Protein AF-A0A5B0H9D8-F1 (afdb_monomer)

Secondary structure (DSSP, 8-state):
------------PPPPPPPP---------------PPP-SSB-TTS-B--SHHHIIIIIHHHHHHHHIIIII-PPPPPPSEEEEEEEE-SSEEEEEEEEESSSEEEEEEEEE--SSSS---------SS----SSTT---SSS-HHHHHHHHHHT--

Solvent-accessible surface area (backbone atoms only — not comparable to full-atom values): 10577 Å² total; per-residue (Å²): 134,85,86,83,83,91,84,86,89,83,80,94,74,78,81,80,82,81,80,80,78,84,76,74,82,77,81,77,79,74,77,72,77,80,76,71,77,72,87,60,50,50,40,99,83,72,44,74,48,89,47,71,64,52,34,65,71,47,41,48,54,56,49,52,50,52,39,25,76,73,72,76,43,78,78,77,77,80,64,77,42,76,50,78,50,75,46,80,55,91,45,29,28,45,30,44,37,36,41,33,54,103,53,77,52,72,51,78,45,78,45,74,43,66,98,68,95,60,95,70,92,80,88,86,79,88,74,90,76,74,62,65,56,86,50,61,81,40,47,36,97,88,49,49,46,47,62,52,42,51,55,64,62,64,69,76,120

Structure (mmCIF, N/CA/C/O backbone):
data_AF-A0A5B0H9D8-F1
#
_entry.id   AF-A0A5B0H9D8-F1
#
loop_
_atom_site.group_PDB
_atom_site.id
_atom_site.type_symbol
_atom_site.label_atom_id
_atom_site.label_alt_id
_atom_site.label_comp_id
_atom_site.label_asym_id
_atom_site.label_entity_id
_atom_site.label_seq_id
_atom_site.pdbx_PDB_ins_code
_atom_site.Cartn_x
_atom_site.Cartn_y
_atom_site.Cartn_z
_atom_site.occupancy
_atom_site.B_iso_or_equiv
_atom_site.auth_seq_id
_atom_site.auth_comp_id
_atom_site.auth_asym_id
_atom_site.auth_atom_id
_atom_site.pdbx_PDB_model_num
ATOM 1 N N . MET A 1 1 ? 51.856 -43.687 79.431 1.00 40.62 1 MET A N 1
ATOM 2 C CA . MET A 1 1 ? 50.993 -42.639 78.845 1.00 40.62 1 MET A CA 1
ATOM 3 C C . MET A 1 1 ? 49.554 -43.127 78.944 1.00 40.62 1 MET A C 1
ATOM 5 O O . MET A 1 1 ? 49.321 -44.313 78.780 1.00 40.62 1 MET A O 1
ATOM 9 N N . THR A 1 2 ? 48.669 -42.249 79.392 1.00 38.81 2 THR A N 1
ATOM 10 C CA . THR A 1 2 ? 47.407 -42.477 80.117 1.00 38.81 2 THR A CA 1
ATOM 11 C C . THR A 1 2 ? 46.345 -43.305 79.356 1.00 38.81 2 THR A C 1
ATOM 13 O O . THR A 1 2 ? 46.098 -43.011 78.196 1.00 38.81 2 THR A O 1
ATOM 16 N N . SER A 1 3 ? 45.773 -44.315 80.046 1.00 36.66 3 SER A N 1
ATOM 17 C CA . SER A 1 3 ? 44.409 -44.932 80.047 1.00 36.66 3 SER A CA 1
ATOM 18 C C . SER A 1 3 ? 43.335 -44.570 78.981 1.00 36.66 3 SER A C 1
ATOM 20 O O . SER A 1 3 ? 43.383 -43.467 78.452 1.00 36.66 3 SER A O 1
ATOM 22 N N . PRO A 1 4 ? 42.181 -45.291 78.881 1.00 46.06 4 PRO A N 1
ATOM 23 C CA . PRO A 1 4 ? 41.872 -46.732 79.055 1.00 46.06 4 PRO A CA 1
ATOM 24 C C . PRO A 1 4 ? 40.762 -47.292 78.087 1.00 46.06 4 PRO A C 1
ATOM 26 O O . PRO A 1 4 ? 40.216 -46.573 77.260 1.00 46.06 4 PRO A O 1
ATOM 29 N N . GLN A 1 5 ? 40.373 -48.563 78.330 1.00 36.06 5 GLN A N 1
ATOM 30 C CA . GLN A 1 5 ? 38.997 -49.146 78.320 1.00 36.06 5 GLN A CA 1
ATOM 31 C C . GLN A 1 5 ? 38.365 -49.630 76.985 1.00 36.06 5 GLN A C 1
ATOM 33 O O . GLN A 1 5 ? 38.088 -48.834 76.100 1.00 36.06 5 GLN A O 1
ATOM 38 N N . GLN A 1 6 ? 38.234 -50.953 76.727 1.00 34.00 6 GLN A N 1
ATOM 39 C CA . GLN A 1 6 ? 37.121 -51.883 77.109 1.00 34.00 6 GLN A CA 1
ATOM 40 C C . GLN A 1 6 ? 35.741 -51.362 76.646 1.00 34.00 6 GLN A C 1
ATOM 42 O O . GLN A 1 6 ? 35.405 -50.239 76.979 1.00 34.00 6 GLN A O 1
ATOM 47 N N . GLN A 1 7 ? 34.825 -52.063 75.966 1.00 39.16 7 GLN A N 1
ATOM 48 C CA . GLN A 1 7 ? 34.562 -53.462 75.568 1.00 39.16 7 GLN A CA 1
ATOM 49 C C . GLN A 1 7 ? 33.335 -53.403 74.578 1.00 39.16 7 GLN A C 1
ATOM 51 O O . GLN A 1 7 ? 33.006 -52.296 74.153 1.00 39.16 7 GLN A O 1
ATOM 56 N N . PRO A 1 8 ? 32.657 -54.486 74.123 1.00 47.78 8 PRO A N 1
ATOM 57 C CA . PRO A 1 8 ? 32.176 -54.594 72.741 1.00 47.78 8 PRO A CA 1
ATOM 58 C C . PRO A 1 8 ? 30.636 -54.651 72.568 1.00 47.78 8 PRO A C 1
ATOM 60 O O . PRO A 1 8 ? 29.880 -54.698 73.529 1.00 47.78 8 PRO A O 1
ATOM 63 N N . ALA A 1 9 ? 30.236 -54.781 71.293 1.00 32.78 9 ALA A N 1
ATOM 64 C CA . ALA A 1 9 ? 28.985 -55.348 70.763 1.00 32.78 9 ALA A CA 1
ATOM 65 C C . ALA A 1 9 ? 27.680 -54.529 70.883 1.00 32.78 9 ALA A C 1
ATOM 67 O O . ALA A 1 9 ? 27.165 -54.300 71.967 1.00 32.78 9 ALA A O 1
ATOM 68 N N . ALA A 1 10 ? 27.061 -54.220 69.733 1.00 30.91 10 ALA A N 1
ATOM 69 C CA . ALA A 1 10 ? 25.833 -54.884 69.260 1.00 30.91 10 ALA A CA 1
ATOM 70 C C . ALA A 1 10 ? 25.041 -54.039 68.235 1.00 30.91 10 ALA A C 1
ATOM 72 O O . ALA A 1 10 ? 24.889 -52.832 68.373 1.00 30.91 10 ALA A O 1
ATOM 73 N N . ALA A 1 11 ? 24.462 -54.762 67.271 1.00 33.47 11 ALA A N 1
ATOM 74 C CA . ALA A 1 11 ? 23.244 -54.469 66.509 1.00 33.47 11 ALA A CA 1
ATOM 75 C C . ALA A 1 11 ? 23.234 -53.305 65.491 1.00 33.47 11 ALA A C 1
ATOM 77 O O . ALA A 1 11 ? 22.936 -52.153 65.792 1.00 33.47 11 ALA A O 1
ATOM 78 N N . LEU A 1 12 ? 23.388 -53.688 64.217 1.00 33.94 12 LEU A N 1
ATOM 79 C CA . LEU A 1 12 ? 22.891 -52.963 63.043 1.00 33.94 12 LEU A CA 1
ATOM 80 C C . LEU A 1 12 ? 21.358 -52.826 63.118 1.00 33.94 12 LEU A C 1
ATOM 82 O O . LEU A 1 12 ? 20.608 -53.706 62.695 1.00 33.94 12 LEU A O 1
ATOM 86 N N . GLY A 1 13 ? 20.901 -51.712 63.688 1.00 31.09 13 GLY A N 1
ATOM 87 C CA . GLY A 1 13 ? 19.518 -51.249 63.636 1.00 31.09 13 GLY A CA 1
ATOM 88 C C . GLY A 1 13 ? 19.191 -50.652 62.266 1.00 31.09 13 GLY A C 1
ATOM 89 O O . GLY A 1 13 ? 19.920 -49.819 61.737 1.00 31.09 13 GLY A O 1
ATOM 90 N N . ARG A 1 14 ? 18.089 -51.128 61.690 1.00 33.47 14 ARG A N 1
ATOM 91 C CA . ARG A 1 14 ? 17.555 -50.811 60.361 1.00 33.47 14 ARG A CA 1
ATOM 92 C C . ARG A 1 14 ? 17.339 -49.310 60.125 1.00 33.47 14 ARG A C 1
ATOM 94 O O . ARG A 1 14 ? 16.901 -48.584 61.012 1.00 33.47 14 ARG A O 1
ATOM 101 N N . SER A 1 15 ? 17.580 -48.893 58.882 1.00 38.56 15 SER A N 1
ATOM 102 C CA . SER A 1 15 ? 17.308 -47.558 58.344 1.00 38.56 15 SER A CA 1
ATOM 103 C C . SER A 1 15 ? 15.856 -47.096 58.575 1.00 38.56 15 SER A C 1
ATOM 105 O O . SER A 1 15 ? 14.935 -47.909 58.463 1.00 38.56 15 SER A O 1
ATOM 107 N N . PRO A 1 16 ? 15.623 -45.797 58.839 1.00 39.94 16 PRO A N 1
ATOM 108 C CA . PRO A 1 16 ? 14.279 -45.241 58.967 1.00 39.94 16 PRO A CA 1
ATOM 109 C C . PRO A 1 16 ? 13.558 -45.183 57.604 1.00 39.94 16 PRO A C 1
ATOM 111 O O . PRO A 1 16 ? 14.197 -44.899 56.587 1.00 39.94 16 PRO A O 1
ATOM 114 N N . PRO A 1 17 ? 12.232 -45.417 57.551 1.00 38.53 17 PRO A N 1
ATOM 115 C CA . PRO A 1 17 ? 11.472 -45.325 56.312 1.00 38.53 17 PRO A CA 1
ATOM 116 C C . PRO A 1 17 ? 11.374 -43.876 55.820 1.00 38.53 17 PRO A C 1
ATOM 118 O O . PRO A 1 17 ? 11.144 -42.934 56.580 1.00 38.53 17 PRO A O 1
ATOM 121 N N . HIS A 1 18 ? 11.548 -43.723 54.509 1.00 35.00 18 HIS A N 1
ATOM 122 C CA . HIS A 1 18 ? 11.484 -42.467 53.775 1.00 35.00 18 HIS A CA 1
ATOM 123 C C . HIS A 1 18 ? 10.188 -41.689 54.051 1.00 35.00 18 HIS A C 1
ATOM 125 O O . HIS A 1 18 ? 9.082 -42.175 53.823 1.00 35.00 18 HIS A O 1
ATOM 131 N N . ARG A 1 19 ? 10.344 -40.431 54.476 1.00 34.00 19 ARG A N 1
ATOM 132 C CA . ARG A 1 19 ? 9.278 -39.427 54.533 1.00 34.00 19 ARG A CA 1
ATOM 133 C C . ARG A 1 19 ? 8.692 -39.236 53.130 1.00 34.00 19 ARG A C 1
ATOM 135 O O . ARG A 1 19 ? 9.398 -38.801 52.219 1.00 34.00 19 ARG A O 1
ATOM 142 N N . ALA A 1 20 ? 7.410 -39.555 52.968 1.00 34.44 20 ALA A N 1
ATOM 143 C CA . ALA A 1 20 ? 6.654 -39.291 51.751 1.00 34.44 20 ALA A CA 1
ATOM 144 C C . ALA A 1 20 ? 6.722 -37.792 51.410 1.00 34.44 20 ALA A C 1
ATOM 146 O O . ALA A 1 20 ? 6.418 -36.935 52.243 1.00 34.44 20 ALA A O 1
ATOM 147 N N . LYS A 1 21 ? 7.162 -37.471 50.189 1.00 35.97 21 LYS A N 1
ATOM 148 C CA . LYS A 1 21 ? 7.109 -36.113 49.646 1.00 35.97 21 LYS A CA 1
ATOM 149 C C . LYS A 1 21 ? 5.650 -35.802 49.323 1.00 35.97 21 LYS A C 1
ATOM 151 O O . LYS A 1 21 ? 5.078 -36.418 48.432 1.00 35.97 21 LYS A O 1
ATOM 156 N N . THR A 1 22 ? 5.058 -34.858 50.043 1.00 34.44 22 THR A N 1
ATOM 157 C CA . THR A 1 22 ? 3.746 -34.299 49.719 1.00 34.44 22 THR A CA 1
ATOM 158 C C . THR A 1 22 ? 3.854 -33.565 48.382 1.00 34.44 22 THR A C 1
ATOM 160 O O . THR A 1 22 ? 4.426 -32.480 48.304 1.00 34.44 22 THR A O 1
ATOM 163 N N . THR A 1 23 ? 3.367 -34.182 47.307 1.00 37.25 23 THR A N 1
ATOM 164 C CA . THR A 1 23 ? 3.222 -33.535 46.002 1.00 37.25 23 THR A CA 1
ATOM 165 C C . THR A 1 23 ? 2.069 -32.543 46.090 1.00 37.25 23 THR A C 1
ATOM 167 O O . THR A 1 23 ? 0.907 -32.936 46.163 1.00 37.25 23 THR A O 1
ATOM 170 N N . THR A 1 24 ? 2.385 -31.251 46.098 1.00 41.25 24 THR A N 1
ATOM 171 C CA . THR A 1 24 ? 1.403 -30.179 45.916 1.00 41.25 24 THR A CA 1
ATOM 172 C C . THR A 1 24 ? 0.666 -30.407 44.590 1.00 41.25 24 THR A C 1
ATOM 174 O O . THR A 1 24 ? 1.336 -30.643 43.577 1.00 41.25 24 THR A O 1
ATOM 177 N N . PRO A 1 25 ? -0.678 -30.358 44.540 1.00 36.44 25 PRO A N 1
ATOM 178 C CA . PRO A 1 25 ? -1.391 -30.489 43.279 1.00 36.44 25 PRO A CA 1
ATOM 179 C C . PRO A 1 25 ? -0.975 -29.353 42.342 1.00 36.44 25 PRO A C 1
ATOM 181 O O . PRO A 1 25 ? -1.074 -28.171 42.669 1.00 36.44 25 PRO A O 1
ATOM 184 N N . ARG A 1 26 ? -0.469 -29.735 41.168 1.00 36.59 26 ARG A N 1
ATOM 185 C CA . ARG A 1 26 ? -0.172 -28.832 40.060 1.00 36.59 26 ARG A CA 1
ATOM 186 C C . ARG A 1 26 ? -1.490 -28.197 39.627 1.00 36.59 26 ARG A C 1
ATOM 188 O O . ARG A 1 26 ? -2.376 -28.904 39.156 1.00 36.59 26 ARG A O 1
ATOM 195 N N . THR A 1 27 ? -1.617 -26.882 39.781 1.00 35.28 27 THR A N 1
ATOM 196 C CA . THR A 1 27 ? -2.725 -26.114 39.208 1.00 35.28 27 THR A CA 1
ATOM 197 C C . THR A 1 27 ? -2.710 -26.314 37.697 1.00 35.28 27 THR A C 1
ATOM 199 O O . THR A 1 27 ? -1.874 -25.756 36.985 1.00 35.28 27 THR A O 1
ATOM 202 N N . THR A 1 28 ? -3.612 -27.154 37.199 1.00 35.78 28 THR A N 1
ATOM 203 C CA . THR A 1 28 ? -3.886 -27.266 35.770 1.00 35.78 28 THR A CA 1
ATOM 204 C C . THR A 1 28 ? -4.593 -25.984 35.356 1.00 35.78 28 THR A C 1
ATOM 206 O O . THR A 1 28 ? -5.784 -25.813 35.610 1.00 35.78 28 THR A O 1
ATOM 209 N N . ILE A 1 29 ? -3.855 -25.065 34.732 1.00 42.41 29 ILE A N 1
ATOM 210 C CA . ILE A 1 29 ? -4.455 -23.954 33.995 1.00 42.41 29 ILE A CA 1
ATOM 211 C C . ILE A 1 29 ? -5.207 -24.586 32.824 1.00 42.41 29 ILE A C 1
ATOM 213 O O . ILE A 1 29 ? -4.610 -25.011 31.834 1.00 42.41 29 ILE A O 1
ATOM 217 N N . SER A 1 30 ? -6.522 -24.706 32.967 1.00 42.00 30 SER A N 1
ATOM 218 C CA . SER A 1 30 ? -7.383 -25.099 31.862 1.00 42.00 30 SER A CA 1
ATOM 219 C C . SER A 1 30 ? -7.382 -23.954 30.857 1.00 42.00 30 SER A C 1
ATOM 221 O O . SER A 1 30 ? -7.853 -22.860 31.156 1.00 42.00 30 SER A O 1
ATOM 223 N N . ARG A 1 31 ? -6.831 -24.192 29.662 1.00 40.75 31 ARG A N 1
ATOM 224 C CA . ARG A 1 31 ? -7.092 -23.342 28.498 1.00 40.75 31 ARG A CA 1
ATOM 225 C C . ARG A 1 31 ? -8.591 -23.410 28.239 1.00 40.75 31 ARG A C 1
ATOM 227 O O . ARG A 1 31 ? -9.072 -24.418 27.726 1.00 40.75 31 ARG A O 1
ATOM 234 N N . THR A 1 32 ? -9.323 -22.357 28.587 1.00 45.88 32 THR A N 1
ATOM 235 C CA . THR A 1 32 ? -10.666 -22.138 28.054 1.00 45.88 32 THR A CA 1
ATOM 236 C C . THR A 1 32 ? -10.551 -22.241 26.538 1.00 45.88 32 THR A C 1
ATOM 238 O O . THR A 1 32 ? -9.681 -21.605 25.936 1.00 45.88 32 THR A O 1
ATOM 241 N N . ALA A 1 33 ? -11.353 -23.113 25.926 1.00 49.78 33 ALA A N 1
ATOM 242 C CA . ALA A 1 33 ? -11.389 -23.247 24.480 1.00 49.78 33 ALA A CA 1
ATOM 243 C C . ALA A 1 33 ? -11.578 -21.851 23.879 1.00 49.78 33 ALA A C 1
ATOM 245 O O . ALA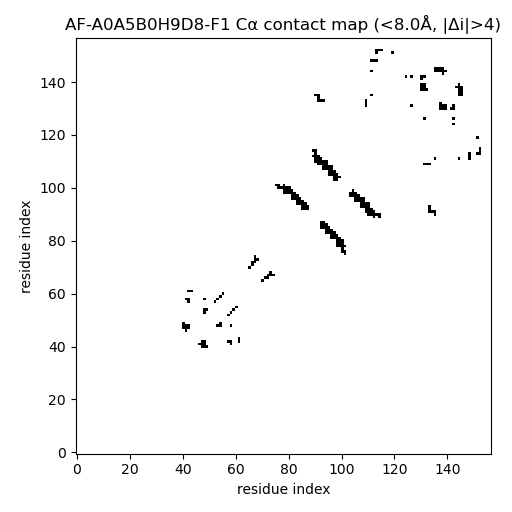 A 1 33 ? -12.518 -21.143 24.237 1.00 49.78 33 ALA A O 1
ATOM 246 N N . THR A 1 34 ? -10.658 -21.432 23.012 1.00 47.50 34 THR A N 1
ATOM 247 C CA . THR A 1 34 ? -10.785 -20.167 22.296 1.00 47.50 34 THR A CA 1
ATOM 248 C C . THR A 1 34 ? -12.051 -20.265 21.454 1.00 47.50 34 THR A C 1
ATOM 250 O O . THR A 1 34 ? -12.069 -20.959 20.436 1.00 47.50 34 THR A O 1
ATOM 253 N N . HIS A 1 35 ? -13.136 -19.631 21.902 1.00 59.72 35 HIS A N 1
ATOM 254 C CA . HIS A 1 35 ? -14.334 -19.486 21.094 1.00 59.72 35 HIS A CA 1
ATOM 255 C C . HIS A 1 35 ? -13.946 -18.588 19.927 1.00 59.72 35 HIS A C 1
ATOM 257 O O . HIS A 1 35 ? -13.830 -17.374 20.076 1.00 59.72 35 HIS A O 1
ATOM 263 N N . LYS A 1 36 ? -13.652 -19.194 18.774 1.00 52.00 36 LYS A N 1
ATOM 264 C CA . LYS A 1 36 ? -13.430 -18.428 17.555 1.00 52.00 36 LYS A CA 1
ATOM 265 C C . LYS A 1 36 ? -14.747 -17.696 17.290 1.00 52.00 36 LYS A C 1
ATOM 267 O O . LYS A 1 36 ? -15.752 -18.394 17.110 1.00 52.00 36 LYS A O 1
ATOM 272 N N . PRO A 1 37 ? -14.778 -16.350 17.296 1.00 57.00 37 PRO A N 1
ATOM 273 C CA . PRO A 1 37 ? -15.998 -15.639 16.963 1.00 57.00 37 PRO A CA 1
ATOM 274 C C . PRO A 1 37 ? -16.432 -16.162 15.602 1.00 57.00 37 PRO A C 1
ATOM 276 O O . PRO A 1 37 ? -15.623 -16.261 14.670 1.00 57.00 37 PRO A O 1
ATOM 279 N N . ARG A 1 38 ? -17.680 -16.625 15.512 1.00 56.62 38 ARG A N 1
ATOM 280 C CA . ARG A 1 38 ? -18.183 -17.112 14.237 1.00 56.62 38 ARG A CA 1
ATOM 281 C C . ARG A 1 38 ? -18.113 -15.914 13.292 1.00 56.62 38 ARG A C 1
ATOM 283 O O . ARG A 1 38 ? -18.847 -14.955 13.463 1.00 56.62 38 ARG A O 1
ATOM 290 N N . ASN A 1 39 ? -17.315 -16.010 12.235 1.00 55.16 39 ASN A N 1
ATOM 291 C CA . ASN A 1 39 ? -17.486 -15.187 11.033 1.00 55.16 39 ASN A CA 1
ATOM 292 C C . ASN A 1 39 ? -18.785 -15.550 10.281 1.00 55.16 39 ASN A C 1
ATOM 294 O O . ASN A 1 39 ? -18.944 -15.229 9.108 1.00 55.16 39 ASN A O 1
ATOM 298 N N . ARG A 1 40 ? -19.693 -16.281 10.938 1.00 49.53 40 ARG A N 1
ATOM 299 C CA . ARG A 1 40 ? -21.000 -16.647 10.429 1.00 49.53 40 ARG A CA 1
ATOM 300 C C . ARG A 1 40 ? -21.805 -15.366 10.429 1.00 49.53 40 ARG A C 1
ATOM 302 O O . ARG A 1 40 ? -22.187 -14.952 11.509 1.00 49.53 40 ARG A O 1
ATOM 309 N N . TRP A 1 41 ? -21.955 -14.766 9.250 1.00 54.09 41 TRP A N 1
ATOM 310 C CA . TRP A 1 41 ? -23.147 -14.074 8.749 1.00 54.09 41 TRP A CA 1
ATOM 311 C C . TRP A 1 41 ? -24.125 -13.596 9.822 1.00 54.09 41 TRP A C 1
ATOM 313 O O . TRP A 1 41 ? -25.277 -13.998 9.830 1.00 54.09 41 TRP A O 1
ATOM 323 N N . SER A 1 42 ? -23.673 -12.843 10.809 1.00 55.12 42 SER A N 1
ATOM 324 C CA . SER A 1 42 ? -24.500 -12.419 11.929 1.00 55.12 42 SER A CA 1
ATOM 325 C C . SER A 1 42 ? -24.000 -11.051 12.320 1.00 55.12 42 SER A C 1
ATOM 327 O O . SER A 1 42 ? -22.813 -10.890 12.621 1.00 55.12 42 SER A O 1
ATOM 329 N N . SER A 1 43 ? -24.891 -10.073 12.226 1.00 59.00 43 SER A N 1
ATOM 330 C CA . SER A 1 43 ? -24.652 -8.720 12.710 1.00 59.00 43 SER A CA 1
ATOM 331 C C . SER A 1 43 ? -24.481 -8.722 14.225 1.00 59.00 43 SER A C 1
ATOM 333 O O . SER A 1 43 ? -24.819 -9.689 14.921 1.00 59.00 43 SER A O 1
ATOM 335 N N . THR A 1 44 ? -23.986 -7.613 14.763 1.00 61.09 44 THR A N 1
ATOM 336 C CA . THR A 1 44 ? -23.942 -7.396 16.216 1.00 61.09 44 THR A CA 1
ATOM 337 C C . THR A 1 44 ? -25.359 -7.391 16.825 1.00 61.09 44 THR A C 1
ATOM 339 O O . THR A 1 44 ? -25.519 -7.637 18.017 1.00 61.09 44 THR A O 1
ATOM 342 N N . ALA A 1 45 ? -26.397 -7.226 15.991 1.00 60.03 45 ALA A N 1
ATOM 343 C CA . ALA A 1 45 ? -27.817 -7.341 16.330 1.00 60.03 45 ALA A CA 1
ATOM 344 C C . ALA A 1 45 ? -28.395 -8.776 16.228 1.00 60.03 45 ALA A C 1
ATOM 346 O O . ALA A 1 45 ? -29.609 -8.955 16.301 1.00 60.03 45 ALA A O 1
ATOM 347 N N . ALA A 1 46 ? -27.551 -9.806 16.077 1.00 56.81 46 ALA A N 1
ATOM 348 C CA . ALA A 1 46 ? -27.930 -11.226 16.019 1.00 56.81 46 ALA A CA 1
ATOM 349 C C . ALA A 1 46 ? -28.849 -11.641 14.846 1.00 56.81 46 ALA A C 1
ATOM 351 O O . ALA A 1 46 ? -29.340 -12.772 14.824 1.00 56.81 46 ALA A O 1
ATOM 352 N N . THR A 1 47 ? -29.039 -10.786 13.838 1.00 64.56 47 THR A N 1
ATOM 353 C CA . THR A 1 47 ? -29.694 -11.145 12.572 1.00 64.56 47 THR A CA 1
ATOM 354 C C . THR A 1 47 ? -28.694 -11.716 11.573 1.00 64.56 47 THR A C 1
ATOM 356 O O . THR A 1 47 ? -27.561 -11.238 11.464 1.00 64.56 47 THR A O 1
ATOM 359 N N . GLY A 1 48 ? -29.123 -12.757 10.854 1.00 71.81 48 GLY A N 1
ATOM 360 C CA . GLY A 1 48 ? -28.391 -13.337 9.732 1.00 71.81 48 GLY A CA 1
ATOM 361 C C . GLY A 1 48 ? -28.058 -12.284 8.670 1.00 71.81 48 GLY A C 1
ATOM 362 O O . GLY A 1 48 ? -28.878 -11.409 8.407 1.00 71.81 48 GLY A O 1
ATOM 363 N N . VAL A 1 49 ? -26.863 -12.340 8.083 1.00 82.38 49 VAL A N 1
ATOM 364 C CA . VAL A 1 49 ? -26.505 -11.538 6.902 1.00 82.38 49 VAL A CA 1
ATOM 365 C C . VAL A 1 49 ? -26.609 -12.453 5.693 1.00 82.38 49 VAL A C 1
ATOM 367 O O . VAL A 1 49 ? -25.698 -13.239 5.447 1.00 82.38 49 VAL A O 1
ATOM 370 N N . ASP A 1 50 ? -27.715 -12.363 4.963 1.00 87.75 50 ASP A N 1
ATOM 371 C CA . ASP A 1 50 ? -28.041 -13.339 3.914 1.00 87.75 50 ASP A CA 1
ATOM 372 C C . ASP A 1 50 ? -27.878 -12.779 2.488 1.00 87.75 50 ASP A C 1
ATOM 374 O O . ASP A 1 50 ? -28.026 -13.515 1.511 1.00 87.75 50 ASP A O 1
ATOM 378 N N . ASP A 1 51 ? -27.519 -11.499 2.347 1.00 88.56 51 ASP A N 1
ATOM 379 C CA . ASP A 1 51 ? -27.307 -10.846 1.056 1.00 88.56 51 ASP A CA 1
ATOM 380 C C . ASP A 1 51 ? -26.133 -9.844 1.056 1.00 88.56 51 ASP A C 1
ATOM 382 O O . ASP A 1 51 ? -25.596 -9.442 2.094 1.00 88.56 51 ASP A O 1
ATOM 386 N N . VAL A 1 52 ? -25.712 -9.461 -0.154 1.00 94.00 52 VAL A N 1
ATOM 387 C CA . VAL A 1 52 ? -24.563 -8.569 -0.389 1.00 94.00 52 VAL A CA 1
ATOM 388 C C . VAL A 1 52 ? -24.826 -7.156 0.125 1.00 94.00 52 VAL A C 1
ATOM 390 O O . VAL A 1 52 ? -23.904 -6.509 0.617 1.00 94.00 52 VAL A O 1
ATOM 393 N N . GLN A 1 53 ? -26.061 -6.668 0.033 1.00 93.75 53 GLN A N 1
ATOM 394 C CA . GLN A 1 53 ? -26.398 -5.320 0.470 1.00 93.75 53 GLN A CA 1
ATOM 395 C C . GLN A 1 53 ? -26.325 -5.218 1.998 1.00 93.75 53 GLN A C 1
ATOM 397 O O . GLN A 1 53 ? -25.685 -4.302 2.513 1.00 93.75 53 GLN A O 1
ATOM 402 N N . ALA A 1 54 ? -26.891 -6.189 2.718 1.00 89.94 54 ALA A N 1
ATOM 403 C CA . ALA A 1 54 ? -26.786 -6.306 4.169 1.00 89.94 54 ALA A CA 1
ATOM 404 C C . ALA A 1 54 ? -25.322 -6.450 4.625 1.00 89.94 54 ALA A C 1
ATOM 406 O O . ALA A 1 54 ? -24.911 -5.864 5.630 1.00 89.94 54 ALA A O 1
ATOM 407 N N . TRP A 1 55 ? -24.494 -7.176 3.867 1.00 91.88 55 TRP A N 1
ATOM 408 C CA . TRP A 1 55 ? -23.058 -7.240 4.133 1.00 91.88 55 TRP A CA 1
ATOM 409 C C . TRP A 1 55 ? -22.373 -5.877 3.974 1.00 91.88 55 TRP A C 1
ATOM 411 O O . TRP A 1 55 ? -21.732 -5.411 4.915 1.00 91.88 55 TRP A O 1
ATOM 421 N N . GLU A 1 56 ? -22.504 -5.235 2.811 1.00 95.38 56 GLU A N 1
ATOM 422 C CA . GLU A 1 56 ? -21.791 -3.991 2.487 1.00 95.38 56 GLU A CA 1
ATOM 423 C C . GLU A 1 56 ? -22.244 -2.806 3.345 1.00 95.38 56 GLU A C 1
ATOM 425 O O . GLU A 1 56 ? -21.414 -2.000 3.760 1.00 95.38 56 GLU A O 1
ATOM 430 N N . GLN A 1 57 ? -23.546 -2.696 3.619 1.00 93.81 57 GLN A N 1
ATOM 431 C CA . GLN A 1 57 ? -24.129 -1.519 4.270 1.00 93.81 57 GLN A CA 1
ATOM 432 C C . GLN A 1 57 ? -24.216 -1.639 5.793 1.00 93.81 57 GLN A C 1
ATOM 434 O O . GLN A 1 57 ? -24.235 -0.613 6.465 1.00 93.81 57 GLN A O 1
ATOM 439 N N . GLN A 1 58 ? -24.261 -2.857 6.344 1.00 89.94 58 GLN A N 1
ATOM 440 C CA . GLN A 1 58 ? -24.381 -3.065 7.789 1.00 89.94 58 GLN A CA 1
ATOM 441 C C . GLN A 1 58 ? -23.178 -3.815 8.358 1.00 89.94 58 GLN A C 1
ATOM 443 O O . GLN A 1 58 ? -22.442 -3.278 9.186 1.00 89.94 58 GLN A O 1
ATOM 448 N N . ARG A 1 59 ? -22.940 -5.057 7.918 1.00 90.25 59 ARG A N 1
ATOM 449 C CA . ARG A 1 59 ? -21.959 -5.908 8.606 1.00 90.25 59 ARG A CA 1
ATOM 450 C C . ARG A 1 59 ? -20.517 -5.448 8.414 1.00 90.25 59 ARG A C 1
ATOM 452 O O . ARG A 1 59 ? -19.712 -5.553 9.338 1.00 90.25 59 ARG A O 1
ATOM 459 N N . ARG A 1 60 ? -20.173 -4.969 7.220 1.00 93.25 60 ARG A N 1
ATOM 460 C CA . ARG A 1 60 ? -18.830 -4.482 6.903 1.00 93.25 60 ARG A CA 1
ATOM 461 C C . ARG A 1 60 ? -18.468 -3.248 7.749 1.00 93.25 60 ARG A C 1
ATOM 463 O O . ARG A 1 60 ? -17.404 -3.305 8.363 1.00 93.25 60 ARG A O 1
ATOM 470 N N . PRO A 1 61 ? -19.307 -2.197 7.860 1.00 94.38 61 PRO A N 1
ATOM 471 C CA . PRO A 1 61 ? -19.067 -1.092 8.790 1.00 94.38 61 PRO A CA 1
ATOM 472 C C . PRO A 1 61 ? -18.897 -1.532 10.250 1.00 94.38 61 PRO A C 1
ATOM 474 O O . PRO A 1 61 ? -17.900 -1.161 10.860 1.00 94.38 61 PRO A O 1
ATOM 477 N N . GLU A 1 62 ? -19.786 -2.388 10.776 1.00 92.88 62 GLU A N 1
ATOM 478 C CA . GLU A 1 62 ? -19.691 -2.907 12.157 1.00 92.88 62 GLU A CA 1
ATOM 479 C C . GLU A 1 62 ? -18.346 -3.606 12.422 1.00 92.88 62 GLU A C 1
ATOM 481 O O . GLU A 1 62 ? -17.725 -3.436 13.470 1.00 92.88 62 GLU A O 1
ATOM 486 N N . LEU A 1 63 ? -17.884 -4.423 11.468 1.00 92.50 63 LEU A N 1
ATOM 487 C CA . LEU A 1 63 ? -16.599 -5.105 11.590 1.00 92.50 63 LEU A CA 1
ATOM 488 C C . LEU A 1 63 ? -15.437 -4.116 11.540 1.00 92.50 63 LEU A C 1
ATOM 490 O O . LEU A 1 63 ? -14.510 -4.248 12.335 1.00 92.50 63 LEU A O 1
ATOM 494 N N . LEU A 1 64 ? -15.468 -3.150 10.620 1.00 94.25 64 LEU A N 1
ATOM 495 C CA . LEU A 1 64 ? -14.419 -2.137 10.514 1.00 94.25 64 LEU A CA 1
ATOM 496 C C . LEU A 1 64 ? -14.299 -1.324 11.807 1.00 94.25 64 LEU A C 1
ATOM 498 O O . LEU A 1 64 ? -13.182 -1.145 12.283 1.00 94.25 64 LEU A O 1
ATOM 502 N N . GLU A 1 65 ? -15.420 -0.921 12.408 1.00 93.81 65 GLU A N 1
ATOM 503 C CA . GLU A 1 65 ? -15.448 -0.235 13.704 1.00 93.81 65 GLU A CA 1
ATOM 504 C C . GLU A 1 65 ? -14.850 -1.109 14.814 1.00 93.81 65 GLU A C 1
ATOM 506 O O . GLU A 1 65 ? -13.928 -0.680 1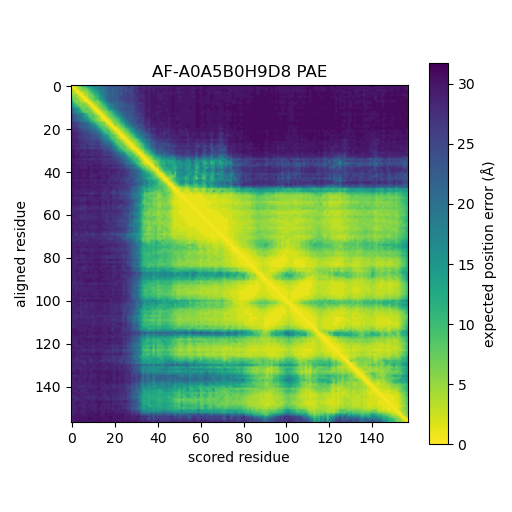5.505 1.00 93.81 65 GLU A O 1
ATOM 511 N N . ALA A 1 66 ? -15.260 -2.378 14.918 1.00 92.44 66 ALA A N 1
ATOM 512 C CA . ALA A 1 66 ? -14.700 -3.300 15.908 1.00 92.44 66 ALA A CA 1
ATOM 513 C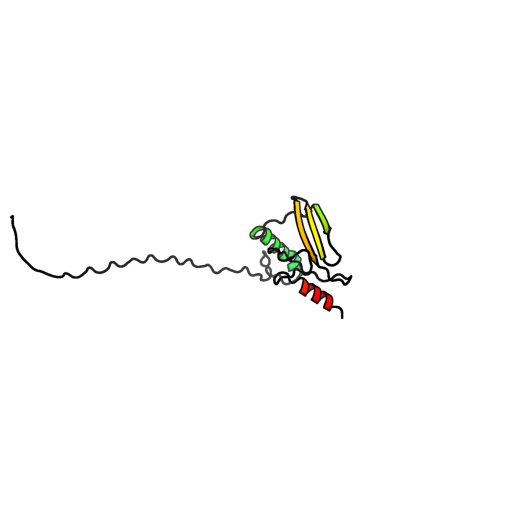 C . ALA A 1 66 ? -13.181 -3.514 15.730 1.00 92.44 66 ALA A C 1
ATOM 515 O O . ALA A 1 66 ? -12.440 -3.633 16.708 1.00 92.44 66 ALA A O 1
ATOM 516 N N . PHE A 1 67 ? -12.688 -3.555 14.486 1.00 95.19 67 PHE A N 1
ATOM 517 C CA . PHE A 1 67 ? -11.253 -3.623 14.201 1.00 95.19 67 PHE A CA 1
ATOM 518 C C . PHE A 1 67 ? -10.526 -2.327 14.581 1.00 95.19 67 PHE A C 1
ATOM 520 O O . PHE A 1 67 ? -9.412 -2.397 15.106 1.00 95.19 67 PHE A O 1
ATOM 527 N N . GLN A 1 68 ? -11.134 -1.164 14.347 1.00 95.31 68 GLN A N 1
ATOM 528 C CA . GLN A 1 68 ? -10.577 0.127 14.753 1.00 95.31 68 GLN A CA 1
ATOM 529 C C . GLN A 1 68 ? -10.535 0.269 16.280 1.00 95.31 68 GLN A C 1
ATOM 531 O O . GLN A 1 68 ? -9.536 0.730 16.821 1.00 95.31 68 GLN A O 1
ATOM 536 N N . GLU A 1 69 ? -11.571 -0.168 16.994 1.00 95.69 69 GLU A N 1
ATOM 537 C CA . GLU A 1 69 ? -11.640 -0.050 18.453 1.00 95.69 69 GLU A CA 1
ATOM 538 C C . GLU A 1 69 ? -10.702 -1.032 19.169 1.00 95.69 69 GLU A C 1
ATOM 540 O O . GLU A 1 69 ? -10.068 -0.679 20.165 1.00 95.69 69 GLU A O 1
ATOM 545 N N . HIS A 1 70 ? -10.587 -2.266 18.669 1.00 95.00 70 HIS A N 1
ATOM 546 C CA . HIS A 1 70 ? -9.975 -3.351 19.442 1.00 95.00 70 HIS A CA 1
ATOM 547 C C . HIS A 1 70 ? -8.688 -3.941 18.858 1.00 95.00 70 HIS A C 1
ATOM 549 O O . HIS A 1 70 ? -8.030 -4.721 19.548 1.00 95.00 70 HIS A O 1
ATOM 555 N N . VAL A 1 71 ? -8.320 -3.629 17.609 1.00 96.12 71 VAL A N 1
ATOM 556 C CA . VAL A 1 71 ? -7.176 -4.282 16.942 1.00 96.12 71 VAL A CA 1
ATOM 557 C C . VAL A 1 71 ? -6.155 -3.283 16.415 1.00 96.12 71 VAL A C 1
ATOM 559 O O . VAL A 1 71 ? -4.981 -3.377 16.763 1.00 96.12 71 VAL A O 1
ATOM 562 N N . TYR A 1 72 ? -6.581 -2.354 15.561 1.00 94.56 72 TYR A N 1
ATOM 563 C CA . TYR A 1 72 ? -5.669 -1.499 14.797 1.00 94.56 72 TYR A CA 1
ATOM 564 C C . TYR A 1 72 ? -5.644 -0.041 15.265 1.00 94.56 72 TYR A C 1
ATOM 566 O O . TYR A 1 72 ? -4.713 0.680 14.913 1.00 94.56 72 TYR A O 1
ATOM 574 N N . GLY A 1 73 ? -6.615 0.387 16.074 1.00 94.12 73 GLY A N 1
ATOM 575 C CA . GLY A 1 73 ? -6.787 1.790 16.436 1.00 94.12 73 GLY A CA 1
ATOM 576 C C . GLY A 1 73 ? -7.560 2.581 15.378 1.00 94.12 73 GLY A C 1
ATOM 577 O O . GLY A 1 73 ? -7.905 2.081 14.302 1.00 94.12 73 GLY A O 1
ATOM 578 N N . GLN A 1 74 ? -7.834 3.845 15.696 1.00 93.38 74 GLN A N 1
ATOM 579 C CA . GLN A 1 74 ? -8.507 4.765 14.784 1.00 93.38 74 GLN A CA 1
ATOM 580 C C . GLN A 1 74 ? -7.597 5.113 13.604 1.00 93.38 74 GLN A C 1
ATOM 582 O O . GLN A 1 74 ? -6.407 5.389 13.778 1.00 93.38 74 GLN A O 1
ATOM 587 N N . SER A 1 75 ? -8.167 5.104 12.398 1.00 89.00 75 SER A N 1
ATOM 588 C CA . SER A 1 75 ? -7.452 5.582 11.213 1.00 89.00 75 SER A CA 1
ATOM 589 C C . SER A 1 75 ? -7.206 7.082 11.332 1.00 89.00 75 SER A C 1
ATOM 591 O O . SER A 1 75 ? -8.030 7.815 11.881 1.00 89.00 75 SER A O 1
ATOM 593 N N . LEU A 1 76 ? -6.068 7.541 10.815 1.00 88.12 76 LEU A N 1
ATOM 594 C CA . LEU A 1 76 ? -5.832 8.974 10.687 1.00 88.12 76 LEU A CA 1
ATOM 595 C C . LEU A 1 76 ? -6.852 9.577 9.708 1.00 88.12 76 LEU A C 1
ATOM 597 O O . LEU A 1 76 ? -7.295 8.872 8.796 1.00 88.12 76 LEU A O 1
ATOM 601 N N . PRO A 1 77 ? -7.209 10.864 9.872 1.00 90.06 77 PRO A N 1
ATOM 602 C CA . PRO A 1 77 ? -7.990 11.582 8.876 1.00 90.06 77 PRO A CA 1
ATOM 603 C C . PRO A 1 77 ? -7.340 11.506 7.495 1.00 90.06 77 PRO A C 1
ATOM 605 O O . PRO A 1 77 ? -6.119 11.336 7.383 1.00 90.06 77 PRO A O 1
ATOM 608 N N . ASP A 1 78 ? -8.153 11.691 6.456 1.00 93.12 78 ASP A N 1
ATOM 609 C CA . ASP A 1 78 ? -7.645 11.781 5.094 1.00 93.12 78 ASP A CA 1
ATOM 610 C C . ASP A 1 78 ? -6.556 12.859 4.991 1.00 93.12 78 ASP A C 1
ATOM 612 O O . ASP A 1 78 ? -6.649 13.917 5.627 1.00 93.12 78 ASP A O 1
ATOM 616 N N . PRO A 1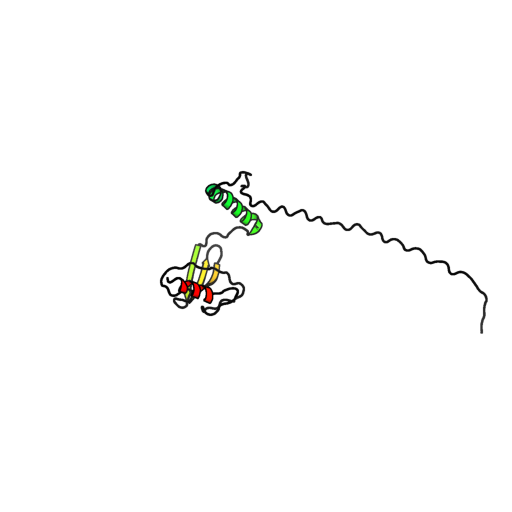 79 ? -5.503 12.609 4.201 1.00 94.81 79 PRO A N 1
ATOM 617 C CA . PRO A 1 79 ? -4.443 13.582 4.035 1.00 94.81 79 PRO A CA 1
ATOM 618 C C . PRO A 1 79 ? -4.947 14.819 3.293 1.00 94.81 79 PRO A C 1
ATOM 620 O O . PRO A 1 79 ? -5.681 14.725 2.312 1.00 94.81 79 PRO A O 1
ATOM 623 N N . GLU A 1 80 ? -4.475 15.989 3.716 1.00 97.06 80 GLU A N 1
ATOM 624 C CA . GLU A 1 80 ? -4.764 17.266 3.056 1.00 97.06 80 GLU A CA 1
ATOM 625 C C . GLU A 1 80 ? -4.107 17.340 1.675 1.00 97.06 80 GLU A C 1
ATOM 627 O O . GLU A 1 80 ? -4.634 17.959 0.749 1.00 97.06 80 GLU A O 1
ATOM 632 N N . LYS A 1 81 ? -2.929 16.719 1.532 1.00 97.50 81 LYS A N 1
ATOM 633 C CA . LYS A 1 81 ? -2.173 16.723 0.281 1.00 97.50 81 LYS A CA 1
ATOM 634 C C . LYS A 1 81 ? -1.319 15.471 0.134 1.00 97.50 81 LYS A C 1
ATOM 636 O O . LYS A 1 81 ? -0.684 15.010 1.081 1.00 97.50 81 LYS A O 1
ATOM 641 N N . ILE A 1 82 ? -1.264 14.975 -1.100 1.00 97.81 82 ILE A N 1
ATOM 642 C CA . ILE A 1 82 ? -0.357 13.914 -1.534 1.00 97.81 82 ILE A CA 1
ATOM 643 C C . ILE A 1 82 ? 0.409 14.419 -2.759 1.00 97.81 82 ILE A C 1
ATOM 645 O O . ILE A 1 82 ? -0.200 14.921 -3.705 1.00 97.81 82 ILE A O 1
ATOM 649 N N . THR A 1 83 ? 1.737 14.307 -2.753 1.00 98.12 83 THR A N 1
ATOM 650 C CA . THR A 1 83 ? 2.590 14.642 -3.904 1.00 98.12 83 THR A CA 1
ATOM 651 C C . THR A 1 83 ? 3.402 13.441 -4.355 1.00 98.12 83 THR A C 1
ATOM 653 O O . THR A 1 83 ? 3.828 12.634 -3.530 1.00 98.12 83 THR A O 1
ATOM 656 N N . PHE A 1 84 ? 3.659 13.375 -5.659 1.00 97.81 84 PHE A N 1
ATOM 657 C CA . PHE A 1 84 ? 4.425 12.319 -6.307 1.00 97.81 84 PHE A CA 1
ATOM 658 C C . PHE A 1 84 ? 5.596 12.957 -7.046 1.00 97.81 84 PHE A C 1
ATOM 660 O O . PHE A 1 84 ? 5.376 13.787 -7.926 1.00 97.81 84 P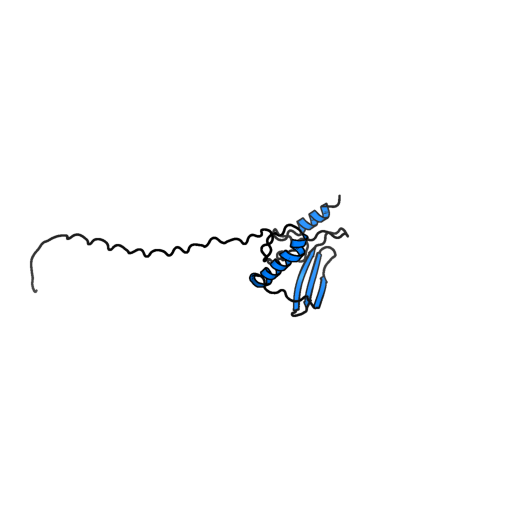HE A O 1
ATOM 667 N N . ASP A 1 85 ? 6.811 12.576 -6.675 1.00 96.62 85 ASP A N 1
ATOM 668 C CA . ASP A 1 85 ? 8.039 12.969 -7.363 1.00 96.62 85 ASP A CA 1
ATOM 669 C C . ASP A 1 85 ? 8.671 11.712 -7.961 1.00 96.62 85 ASP A C 1
ATOM 671 O O . ASP A 1 85 ? 9.104 10.828 -7.215 1.00 96.62 85 ASP A O 1
ATOM 675 N N . ASP A 1 86 ? 8.621 11.570 -9.288 1.00 93.25 86 ASP A N 1
ATOM 676 C CA . ASP A 1 86 ? 9.127 10.391 -9.983 1.00 93.25 86 ASP A CA 1
ATOM 677 C C . ASP A 1 86 ? 10.485 10.628 -10.647 1.00 93.25 86 ASP A C 1
ATOM 679 O O . ASP A 1 86 ? 10.797 11.675 -11.204 1.00 93.25 86 ASP A O 1
ATOM 683 N N . SER A 1 87 ? 11.324 9.602 -10.573 1.00 90.44 87 SER A N 1
ATOM 684 C CA . SER A 1 87 ? 12.616 9.547 -11.242 1.00 90.44 87 SER A CA 1
ATOM 685 C C . SER A 1 87 ? 12.769 8.191 -11.929 1.00 90.44 87 SER A C 1
ATOM 687 O O . SER A 1 87 ? 12.184 7.192 -11.502 1.00 90.44 87 SER A O 1
ATOM 689 N N . GLY A 1 88 ? 13.528 8.148 -13.025 1.00 86.12 88 GLY A N 1
ATOM 690 C CA . GLY A 1 88 ? 13.770 6.924 -13.794 1.00 86.12 88 GLY A CA 1
ATOM 691 C C . GLY A 1 88 ? 13.127 6.909 -15.183 1.00 86.12 88 GLY A C 1
ATOM 692 O O . GLY A 1 88 ? 12.782 7.943 -15.754 1.00 86.12 88 GLY A O 1
ATOM 693 N N . GLY A 1 89 ? 13.037 5.712 -15.764 1.00 83.81 89 GLY A N 1
ATOM 694 C CA . GLY A 1 89 ? 12.592 5.484 -17.141 1.00 83.81 89 GLY A CA 1
ATOM 695 C C . GLY A 1 89 ? 11.123 5.067 -17.252 1.00 83.81 89 GLY A C 1
ATOM 696 O O . GLY A 1 89 ? 10.390 4.977 -16.272 1.00 83.81 89 GLY A O 1
ATOM 697 N N . ARG A 1 90 ? 10.666 4.756 -18.473 1.00 81.88 90 ARG A N 1
ATOM 698 C CA . ARG A 1 90 ? 9.273 4.309 -18.702 1.00 81.88 90 ARG A CA 1
ATOM 699 C C . ARG A 1 90 ? 8.954 2.963 -18.038 1.00 81.88 90 ARG A C 1
ATOM 701 O O . ARG A 1 90 ? 7.810 2.747 -17.656 1.00 81.88 90 ARG A O 1
ATOM 708 N N . SER A 1 91 ? 9.940 2.074 -17.926 1.00 85.94 91 SER A N 1
ATOM 709 C CA . SER A 1 91 ? 9.777 0.694 -17.448 1.00 85.94 91 SER A CA 1
ATOM 710 C C . SER A 1 91 ? 10.137 0.485 -15.976 1.00 85.94 91 SER A C 1
ATOM 712 O O . SER A 1 91 ? 9.685 -0.489 -15.381 1.00 85.94 91 SER A O 1
ATOM 714 N N . ALA A 1 92 ? 10.926 1.382 -15.386 1.00 89.81 92 ALA A N 1
ATOM 715 C CA . ALA A 1 92 ? 11.336 1.342 -13.988 1.00 89.81 92 ALA A CA 1
ATOM 716 C C . ALA A 1 92 ? 11.363 2.770 -13.441 1.00 89.81 92 ALA A C 1
ATOM 718 O O . ALA A 1 92 ? 12.0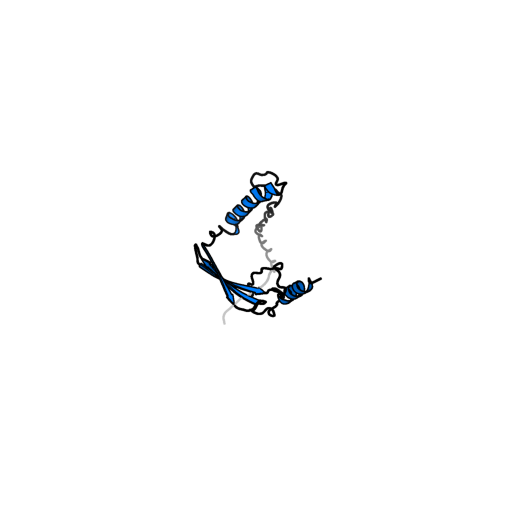88 3.621 -13.965 1.00 89.81 92 ALA A O 1
ATOM 719 N N . LYS A 1 93 ? 10.545 3.018 -12.419 1.00 91.56 93 LYS A N 1
ATOM 720 C CA . LYS A 1 93 ? 10.398 4.313 -11.762 1.00 91.56 93 LYS A CA 1
ATOM 721 C C . LYS A 1 93 ? 10.589 4.179 -10.263 1.00 91.56 93 LYS A C 1
ATOM 723 O O . LYS A 1 93 ? 10.031 3.276 -9.638 1.00 91.56 93 LYS A O 1
ATOM 728 N N . THR A 1 94 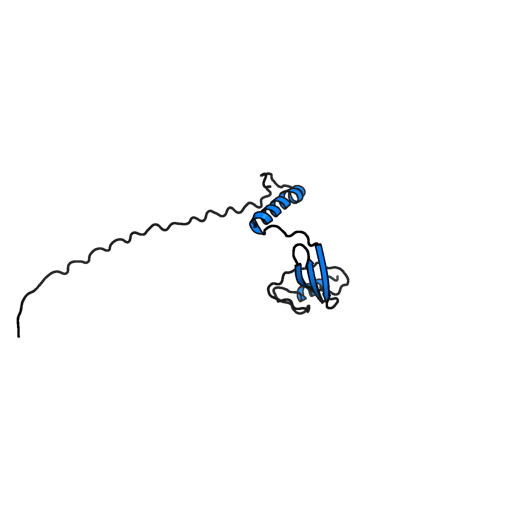? 11.275 5.156 -9.700 1.00 93.62 94 THR A N 1
ATOM 729 C CA . THR A 1 94 ? 11.338 5.396 -8.264 1.00 93.62 94 THR A CA 1
ATOM 730 C C . THR A 1 94 ? 10.506 6.635 -7.978 1.00 93.62 94 THR A C 1
ATOM 732 O O . THR A 1 94 ? 10.841 7.726 -8.437 1.00 93.62 94 THR A O 1
ATOM 735 N N . VAL A 1 95 ? 9.396 6.461 -7.262 1.00 95.38 95 VAL A N 1
ATOM 736 C CA . VAL A 1 95 ? 8.448 7.529 -6.932 1.00 95.38 95 VAL A CA 1
ATOM 737 C C . VAL A 1 95 ? 8.531 7.821 -5.443 1.00 95.38 95 VAL A C 1
ATOM 739 O O . VAL A 1 95 ? 8.208 6.962 -4.624 1.00 95.38 95 VAL A O 1
ATOM 742 N N . THR A 1 96 ? 8.929 9.031 -5.075 1.00 97.06 96 THR A N 1
ATOM 743 C CA . THR A 1 96 ? 8.800 9.510 -3.699 1.00 97.06 96 THR A CA 1
ATOM 744 C C . THR A 1 96 ? 7.386 10.040 -3.507 1.00 97.06 96 THR A C 1
ATOM 746 O O . THR A 1 96 ? 6.967 10.991 -4.167 1.00 97.06 96 THR A O 1
ATOM 749 N N . ILE A 1 97 ? 6.638 9.399 -2.613 1.00 97.88 97 ILE A N 1
ATOM 750 C CA . ILE A 1 97 ? 5.281 9.789 -2.242 1.00 97.88 97 ILE A CA 1
ATOM 751 C C . ILE A 1 97 ? 5.366 10.519 -0.912 1.00 97.88 97 ILE A C 1
ATOM 753 O O . ILE A 1 97 ? 5.824 9.947 0.076 1.00 97.88 97 ILE A O 1
ATOM 757 N N . THR A 1 98 ? 4.909 11.766 -0.886 1.00 98.06 98 THR A N 1
ATOM 758 C CA . THR A 1 98 ? 4.832 12.573 0.336 1.00 98.06 98 THR A CA 1
ATOM 759 C C . THR A 1 98 ? 3.377 12.844 0.664 1.00 98.06 98 THR A C 1
ATOM 761 O O . THR A 1 98 ? 2.610 13.261 -0.202 1.00 98.06 98 THR A O 1
ATOM 764 N N . VAL A 1 99 ? 3.009 12.608 1.918 1.00 97.00 99 VAL A N 1
ATOM 765 C CA . VAL A 1 99 ? 1.656 12.747 2.452 1.00 97.00 99 VAL A CA 1
ATOM 766 C C . VAL A 1 99 ? 1.696 13.755 3.596 1.00 97.00 99 VAL A C 1
ATOM 768 O O . VAL A 1 99 ? 2.498 13.597 4.516 1.00 97.00 99 VAL A O 1
ATOM 771 N N . THR A 1 100 ? 0.840 14.778 3.552 1.00 96.62 100 THR A N 1
ATOM 772 C CA . THR A 1 100 ? 0.726 15.802 4.604 1.00 96.62 100 THR A CA 1
ATOM 773 C C . THR A 1 100 ? -0.717 15.965 5.083 1.00 96.62 100 THR A C 1
ATOM 775 O O . THR A 1 100 ? -1.650 15.858 4.289 1.00 96.62 100 THR A O 1
ATOM 778 N N . GLY A 1 101 ? -0.886 16.269 6.370 1.00 92.62 101 GLY A N 1
ATOM 779 C CA . GLY A 1 101 ? -2.154 16.550 7.049 1.00 92.62 101 GLY A CA 1
ATOM 780 C C . GLY A 1 101 ? -1.900 16.703 8.552 1.00 92.62 101 GLY A C 1
ATOM 781 O O . GLY A 1 101 ? -1.003 17.442 8.950 1.00 92.62 101 GLY A O 1
ATOM 782 N N . ALA A 1 102 ? -2.578 15.906 9.386 1.00 90.12 102 ALA A N 1
ATOM 783 C CA . ALA A 1 102 ? -2.320 15.837 10.837 1.00 90.12 102 ALA A CA 1
ATOM 784 C C . ALA A 1 102 ? -0.864 15.456 11.211 1.00 90.12 102 ALA A C 1
ATOM 786 O O . ALA A 1 102 ? -0.434 15.638 12.348 1.00 90.12 102 ALA A O 1
ATOM 787 N N . GLY A 1 103 ? -0.104 14.932 10.250 1.00 90.62 103 GLY A N 1
ATOM 788 C CA . GLY A 1 103 ? 1.340 14.744 10.296 1.00 90.62 103 GLY A CA 1
ATOM 789 C C . GLY A 1 103 ? 1.915 14.772 8.878 1.00 90.62 103 GLY A C 1
ATOM 790 O O . GLY A 1 103 ? 1.178 14.949 7.907 1.00 90.62 103 GLY A O 1
ATOM 791 N N . SER A 1 104 ? 3.229 14.590 8.747 1.00 94.12 104 SER A N 1
ATOM 792 C CA . SER A 1 104 ? 3.902 14.498 7.446 1.00 94.12 104 SER A CA 1
ATOM 793 C C . SER A 1 104 ? 4.766 13.245 7.379 1.00 94.12 104 SER A C 1
ATOM 795 O O . SER A 1 104 ? 5.485 12.938 8.332 1.00 94.12 104 SER A O 1
ATOM 797 N N . ALA A 1 105 ? 4.689 12.525 6.263 1.00 95.50 105 ALA A N 1
ATOM 798 C CA . ALA A 1 105 ? 5.506 11.350 5.995 1.00 95.50 105 ALA A CA 1
ATOM 799 C C . ALA A 1 105 ? 5.845 11.249 4.505 1.00 95.50 105 ALA A C 1
ATOM 801 O O . ALA A 1 105 ? 5.040 11.612 3.646 1.00 95.50 105 ALA A O 1
ATOM 802 N N . SER A 1 106 ? 7.016 10.689 4.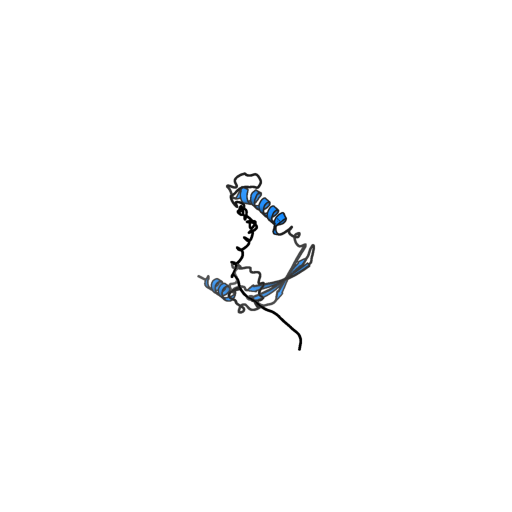210 1.00 96.88 106 SER A N 1
ATOM 803 C CA . SER A 1 106 ? 7.443 10.371 2.849 1.00 96.88 106 SER A CA 1
ATOM 804 C C . SER A 1 106 ? 7.919 8.928 2.770 1.00 96.88 106 SER A C 1
ATOM 806 O O . SER A 1 106 ? 8.592 8.441 3.679 1.00 96.88 106 SER A O 1
ATOM 808 N N . PHE A 1 107 ? 7.582 8.243 1.681 1.00 94.56 107 PHE A N 1
ATOM 809 C CA . PHE A 1 107 ? 8.040 6.885 1.407 1.00 94.56 107 PHE A CA 1
ATOM 810 C C . PHE A 1 107 ? 8.242 6.661 -0.090 1.00 94.56 107 PHE A C 1
ATOM 812 O O . PHE A 1 107 ? 7.648 7.331 -0.933 1.00 94.56 107 PHE A O 1
ATOM 819 N N . THR A 1 108 ? 9.102 5.703 -0.419 1.00 93.94 108 THR A N 1
ATOM 820 C CA . THR A 1 108 ? 9.475 5.398 -1.800 1.00 93.94 108 THR A CA 1
ATOM 821 C C . THR A 1 108 ? 8.662 4.225 -2.336 1.00 93.94 108 THR A C 1
ATOM 823 O O . THR A 1 108 ? 8.653 3.142 -1.752 1.00 93.94 108 THR A O 1
ATOM 826 N N . LEU A 1 109 ? 8.022 4.425 -3.485 1.00 94.25 109 LEU A N 1
ATOM 827 C CA . LEU A 1 109 ? 7.418 3.385 -4.305 1.00 94.25 109 LEU A CA 1
ATOM 828 C C . LEU A 1 109 ? 8.357 3.049 -5.468 1.00 94.25 109 LEU A C 1
ATOM 830 O O . LEU A 1 109 ? 8.679 3.907 -6.287 1.00 94.25 109 LEU A O 1
ATOM 834 N N . ARG A 1 110 ? 8.741 1.777 -5.576 1.00 93.00 110 ARG A N 1
ATOM 835 C CA . ARG A 1 110 ? 9.429 1.230 -6.751 1.00 93.00 110 ARG A CA 1
ATOM 836 C C . ARG A 1 110 ? 8.397 0.620 -7.686 1.00 93.00 110 ARG A C 1
ATOM 838 O O . ARG A 1 110 ? 7.682 -0.304 -7.300 1.00 93.00 110 ARG A O 1
ATOM 845 N N . LEU A 1 111 ? 8.296 1.162 -8.894 1.00 92.38 111 LEU A N 1
ATOM 846 C CA . LEU A 1 111 ? 7.287 0.792 -9.877 1.00 92.38 111 LEU A CA 1
ATOM 847 C C . LEU A 1 111 ? 7.950 0.250 -11.142 1.00 92.38 111 LEU A C 1
ATOM 849 O O . LEU A 1 111 ? 8.690 0.959 -11.821 1.00 92.38 111 LEU A O 1
ATOM 853 N N . PHE A 1 112 ? 7.602 -0.983 -11.499 1.00 91.44 112 PHE A N 1
ATOM 854 C CA . PHE A 1 112 ? 8.043 -1.617 -12.735 1.00 91.44 112 PHE A CA 1
ATOM 855 C C . PHE A 1 112 ? 6.862 -1.826 -13.672 1.00 91.44 112 PHE A C 1
ATOM 857 O O . PHE A 1 112 ? 5.866 -2.450 -13.302 1.00 91.44 112 PHE A O 1
ATOM 864 N N . VAL A 1 113 ? 6.971 -1.295 -14.888 1.00 88.94 113 VAL A N 1
ATOM 865 C CA . VAL A 1 113 ? 5.891 -1.283 -15.876 1.00 88.94 113 VAL A CA 1
ATOM 866 C C . VAL A 1 113 ? 6.346 -2.020 -17.137 1.00 88.94 113 VAL A C 1
ATOM 868 O O . VAL A 1 113 ? 7.375 -1.665 -17.715 1.00 88.94 113 VAL A O 1
ATOM 871 N N . PRO A 1 114 ? 5.596 -3.031 -17.609 1.00 86.31 114 PRO A N 1
ATOM 872 C CA . PRO A 1 114 ? 5.924 -3.724 -18.847 1.00 86.31 114 PRO A CA 1
ATOM 873 C C . PRO A 1 114 ? 5.709 -2.810 -20.061 1.00 86.31 114 PRO A C 1
ATOM 875 O O . PRO A 1 114 ? 4.681 -2.133 -20.173 1.00 86.31 114 PRO A O 1
ATOM 878 N N . ASP A 1 115 ? 6.645 -2.843 -21.012 1.00 79.00 115 ASP A N 1
ATOM 879 C CA . ASP A 1 115 ? 6.610 -1.993 -22.207 1.00 79.00 115 ASP A CA 1
ATOM 880 C C . ASP A 1 115 ? 5.566 -2.487 -23.224 1.00 79.00 115 ASP A C 1
ATOM 882 O O . ASP A 1 115 ? 5.817 -3.287 -24.131 1.00 79.00 115 ASP A O 1
ATOM 886 N N . SER A 1 116 ? 4.322 -2.080 -22.983 1.00 75.69 116 SER A N 1
ATOM 887 C CA . SER A 1 116 ? 3.153 -2.505 -23.758 1.00 75.69 116 SER A CA 1
ATOM 888 C C . SER A 1 116 ? 2.157 -1.380 -24.041 1.00 75.69 116 SER A C 1
ATOM 890 O O . SER A 1 116 ? 1.137 -1.626 -24.683 1.00 75.69 116 SER A O 1
ATOM 892 N N . GLY A 1 117 ? 2.421 -0.163 -23.545 1.00 76.19 117 GLY A N 1
ATOM 893 C CA . GLY A 1 117 ? 1.608 1.037 -23.787 1.00 76.19 117 GLY A CA 1
ATOM 894 C C . GLY A 1 117 ? 0.166 0.993 -23.264 1.00 76.19 117 GLY A C 1
ATOM 895 O O . GLY A 1 117 ? -0.581 1.938 -23.484 1.00 76.19 117 GLY A O 1
ATOM 896 N N . THR A 1 118 ? -0.237 -0.078 -22.576 1.00 83.12 118 THR A N 1
ATOM 897 C CA . THR A 1 118 ? -1.601 -0.295 -22.075 1.00 83.12 118 THR A CA 1
ATOM 898 C C . THR A 1 118 ? -1.568 -0.608 -20.579 1.00 83.12 118 THR A C 1
ATOM 900 O O . THR A 1 118 ? -0.668 -1.335 -20.148 1.00 83.12 118 THR A O 1
ATOM 903 N N . PRO A 1 119 ? -2.527 -0.106 -19.775 1.00 87.00 119 PRO A N 1
ATOM 904 C CA . PRO A 1 119 ? -2.618 -0.458 -18.360 1.00 87.00 119 PRO A CA 1
ATOM 905 C C . PRO A 1 119 ? -2.702 -1.976 -18.150 1.00 87.00 119 PRO A C 1
ATOM 907 O O . PRO A 1 119 ? -3.380 -2.685 -18.899 1.00 87.00 119 PRO A O 1
ATOM 910 N N . LYS A 1 120 ? -2.012 -2.480 -17.123 1.00 85.56 120 LYS A N 1
ATOM 911 C CA . LYS A 1 120 ? -2.010 -3.893 -16.715 1.00 85.56 120 LYS A CA 1
ATOM 912 C C . LYS A 1 120 ? -2.461 -4.013 -15.263 1.00 85.56 120 LYS A C 1
ATOM 914 O O . LYS A 1 120 ? -2.426 -3.038 -14.520 1.00 85.56 120 LYS A O 1
ATOM 919 N N . GLY A 1 121 ? -2.874 -5.217 -14.866 1.00 88.12 121 GLY A N 1
ATOM 920 C CA . GLY A 1 121 ? -3.057 -5.526 -13.449 1.00 88.12 121 GLY A CA 1
ATOM 921 C C . GLY A 1 121 ? -1.745 -5.330 -12.686 1.00 88.12 121 GLY A C 1
ATOM 922 O O . GLY A 1 121 ? -0.678 -5.666 -13.203 1.00 88.12 121 GLY A O 1
ATOM 923 N N . THR A 1 122 ? -1.839 -4.794 -11.471 1.00 90.31 122 THR A N 1
ATOM 924 C CA . THR A 1 122 ? -0.684 -4.415 -10.651 1.00 90.31 122 THR A CA 1
ATOM 925 C C . THR A 1 122 ? -0.626 -5.268 -9.395 1.00 90.31 122 THR A C 1
ATOM 927 O O . THR A 1 122 ? -1.630 -5.442 -8.707 1.00 90.31 122 THR A O 1
ATOM 930 N N . PHE A 1 123 ? 0.569 -5.756 -9.069 1.00 91.12 123 PHE A N 1
ATOM 931 C CA . PHE A 1 123 ? 0.866 -6.317 -7.757 1.00 91.12 123 PHE A CA 1
ATOM 932 C C . PHE A 1 123 ? 1.491 -5.225 -6.891 1.00 91.12 123 PHE A C 1
ATOM 934 O O . PHE A 1 123 ? 2.494 -4.632 -7.283 1.00 91.12 123 PHE A O 1
ATOM 941 N N . LEU A 1 124 ? 0.897 -4.963 -5.727 1.00 92.50 124 LEU A N 1
ATOM 942 C CA . LEU A 1 124 ? 1.432 -4.041 -4.730 1.00 92.50 124 LEU A CA 1
ATOM 943 C C . LEU A 1 124 ? 1.955 -4.843 -3.538 1.00 92.50 124 LEU A C 1
ATOM 945 O O . LEU A 1 124 ? 1.246 -5.690 -2.996 1.00 92.50 124 LEU A O 1
ATOM 949 N N . LEU A 1 125 ? 3.193 -4.567 -3.138 1.00 91.00 125 LEU A N 1
ATOM 950 C CA . LEU A 1 125 ? 3.874 -5.244 -2.041 1.00 91.00 125 LEU A CA 1
ATOM 951 C C . LEU A 1 125 ? 4.583 -4.215 -1.162 1.00 91.00 125 LEU A C 1
ATOM 953 O O . LEU A 1 125 ? 5.257 -3.325 -1.674 1.00 91.00 125 LEU A O 1
ATOM 957 N N . ILE A 1 126 ? 4.480 -4.384 0.157 1.00 91.31 126 ILE A N 1
ATOM 958 C CA . ILE A 1 126 ? 5.336 -3.678 1.113 1.00 91.31 126 ILE A CA 1
ATOM 959 C C . ILE A 1 126 ? 6.579 -4.542 1.349 1.00 91.31 126 ILE A C 1
ATOM 961 O O . ILE A 1 126 ? 6.501 -5.638 1.919 1.00 91.31 126 ILE A O 1
ATOM 965 N N . ASP A 1 127 ? 7.730 -4.060 0.883 1.00 87.12 127 ASP A N 1
ATOM 966 C CA . ASP A 1 127 ? 9.010 -4.737 1.074 1.00 87.12 127 ASP A CA 1
ATOM 967 C C . ASP A 1 127 ? 9.700 -4.272 2.360 1.00 87.12 127 ASP A C 1
ATOM 969 O O . ASP A 1 127 ? 10.298 -3.203 2.420 1.00 87.12 127 ASP A O 1
ATOM 973 N N . HIS A 1 128 ? 9.639 -5.111 3.393 1.00 84.00 128 HIS A N 1
ATOM 974 C CA . HIS A 1 128 ? 10.336 -4.897 4.665 1.00 84.00 128 HIS A CA 1
ATOM 975 C C . HIS A 1 128 ? 11.763 -5.473 4.673 1.00 84.00 128 HIS A C 1
ATOM 977 O O . HIS A 1 128 ? 12.440 -5.410 5.696 1.00 84.00 128 HIS A O 1
ATOM 983 N N . ARG A 1 129 ? 12.219 -6.084 3.570 1.00 80.06 129 ARG A N 1
ATOM 984 C CA . ARG A 1 129 ? 13.522 -6.764 3.468 1.00 80.06 129 ARG A CA 1
ATOM 985 C C . ARG A 1 129 ? 14.551 -5.985 2.655 1.00 80.06 129 ARG A C 1
ATOM 987 O O . ARG A 1 129 ? 15.702 -6.405 2.614 1.00 80.06 129 ARG A O 1
ATOM 994 N N . GLY A 1 130 ? 14.146 -4.897 1.997 1.00 76.06 130 GLY A N 1
ATOM 995 C CA . GLY A 1 130 ? 15.012 -4.134 1.090 1.00 76.06 130 GLY A CA 1
ATOM 996 C C . GLY A 1 130 ? 15.496 -4.962 -0.104 1.00 76.06 130 GLY A C 1
ATOM 997 O O . GLY A 1 130 ? 16.569 -4.714 -0.639 1.00 76.06 130 GLY A O 1
ATOM 998 N N . SER A 1 131 ? 14.727 -5.984 -0.475 1.00 73.38 131 SER A N 1
ATOM 999 C CA . SER A 1 131 ? 15.067 -6.970 -1.500 1.00 73.38 131 SER A CA 1
ATOM 1000 C C . SER A 1 131 ? 14.829 -6.482 -2.929 1.00 73.38 131 SER A C 1
ATOM 1002 O O . SER A 1 131 ? 15.345 -7.085 -3.866 1.00 73.38 131 SER A O 1
ATOM 1004 N N . VAL A 1 132 ? 14.047 -5.415 -3.098 1.00 81.12 132 VAL A N 1
ATOM 1005 C CA . VAL A 1 132 ? 13.779 -4.786 -4.394 1.00 81.12 132 VAL A CA 1
ATOM 1006 C C . VAL A 1 132 ? 14.682 -3.570 -4.554 1.00 81.12 132 VAL A C 1
ATOM 1008 O O . VAL A 1 132 ? 14.556 -2.630 -3.778 1.00 81.12 132 VAL A O 1
ATOM 1011 N N . GLY A 1 133 ? 15.574 -3.582 -5.543 1.00 80.25 133 GLY A N 1
ATOM 1012 C CA . GLY A 1 133 ? 16.392 -2.432 -5.947 1.00 80.25 133 GLY A CA 1
ATOM 1013 C C . GLY A 1 133 ? 15.657 -1.496 -6.911 1.00 80.25 133 GLY A C 1
ATOM 1014 O O . GLY A 1 133 ? 14.478 -1.687 -7.193 1.00 80.25 133 GLY A O 1
ATOM 1015 N N . ASP A 1 134 ? 16.346 -0.481 -7.428 1.00 81.12 134 ASP A N 1
ATOM 1016 C CA . ASP A 1 134 ? 15.738 0.512 -8.332 1.00 81.12 134 ASP A CA 1
ATOM 1017 C C . ASP A 1 134 ? 15.647 0.021 -9.793 1.00 81.12 134 ASP A C 1
ATOM 1019 O O . ASP A 1 134 ? 15.001 0.651 -10.632 1.00 81.12 134 ASP A O 1
ATOM 1023 N N . ASP A 1 135 ? 16.255 -1.128 -10.102 1.00 77.62 135 ASP A N 1
ATOM 1024 C CA . ASP A 1 135 ? 16.167 -1.784 -11.403 1.00 77.62 135 ASP A CA 1
ATOM 1025 C C . ASP A 1 135 ? 15.190 -2.973 -11.399 1.00 77.62 135 ASP A C 1
ATOM 1027 O O . ASP A 1 135 ? 14.949 -3.641 -10.393 1.00 77.62 135 ASP A O 1
ATOM 1031 N N . ALA A 1 136 ? 14.611 -3.254 -12.569 1.00 68.38 136 ALA A N 1
ATOM 1032 C CA . ALA A 1 136 ? 13.673 -4.365 -12.742 1.00 68.38 136 ALA A CA 1
ATOM 1033 C C . ALA A 1 136 ? 14.349 -5.747 -12.631 1.00 68.38 136 ALA A C 1
ATOM 1035 O O . ALA A 1 136 ? 13.658 -6.758 -12.502 1.00 68.38 136 ALA A O 1
ATOM 1036 N N . GLY A 1 137 ? 15.686 -5.790 -12.703 1.00 71.62 137 GLY A N 1
ATOM 1037 C CA . GLY A 1 137 ? 16.496 -7.003 -12.580 1.00 71.62 137 GLY A CA 1
ATOM 1038 C C . GLY A 1 137 ? 16.689 -7.460 -11.133 1.00 71.62 137 GLY A C 1
ATOM 1039 O O . GLY A 1 137 ? 16.955 -8.639 -10.898 1.00 71.62 137 GLY A O 1
ATOM 1040 N N . SER A 1 138 ? 16.489 -6.561 -10.167 1.00 69.06 138 SER A N 1
ATOM 1041 C CA . SER A 1 138 ? 16.521 -6.813 -8.728 1.00 69.06 138 SER A CA 1
ATOM 1042 C C . SER A 1 138 ? 15.284 -7.605 -8.296 1.00 69.06 138 SER A C 1
ATOM 1044 O O . SER A 1 138 ? 14.356 -7.090 -7.674 1.00 69.06 138 SER A O 1
ATOM 1046 N N . SER A 1 139 ? 15.257 -8.875 -8.690 1.00 76.50 139 SER A N 1
ATOM 1047 C CA . SER A 1 139 ? 14.203 -9.836 -8.387 1.00 76.50 139 SER A CA 1
ATOM 1048 C C . SER A 1 139 ? 14.655 -10.761 -7.261 1.00 76.50 139 SER A C 1
ATOM 1050 O O . SER A 1 139 ? 15.777 -11.263 -7.258 1.00 76.50 139 SER A O 1
ATOM 1052 N N . SER A 1 140 ? 13.754 -11.067 -6.332 1.00 78.88 140 SER A N 1
ATOM 1053 C CA . SER A 1 140 ? 13.983 -12.046 -5.267 1.00 78.88 140 SER A CA 1
ATOM 1054 C C . SER A 1 140 ? 12.865 -13.089 -5.232 1.00 78.88 140 SER A C 1
ATOM 1056 O O . SER A 1 140 ? 11.843 -12.951 -5.903 1.00 78.88 140 SER A O 1
ATOM 1058 N N . GLY A 1 141 ? 13.026 -14.146 -4.429 1.00 80.00 141 GLY A N 1
ATOM 1059 C CA . GLY A 1 141 ? 11.932 -15.096 -4.185 1.00 80.00 141 GLY A CA 1
ATOM 1060 C C . GLY A 1 141 ? 10.720 -14.456 -3.491 1.00 80.00 141 GLY A C 1
ATOM 1061 O O . GLY A 1 141 ? 9.603 -14.942 -3.643 1.00 80.00 141 GLY A O 1
ATOM 1062 N N . TYR A 1 142 ? 10.934 -13.361 -2.756 1.00 82.00 142 TYR A N 1
ATOM 1063 C CA . TYR A 1 142 ? 9.886 -12.600 -2.072 1.00 82.00 142 TYR A CA 1
ATOM 1064 C C . TYR A 1 142 ? 9.239 -11.553 -2.991 1.00 82.00 142 TYR A C 1
ATOM 1066 O O . TYR A 1 142 ? 8.024 -11.374 -2.965 1.00 82.00 142 TYR A O 1
ATOM 1074 N N . ALA A 1 143 ? 10.038 -10.911 -3.844 1.00 84.44 143 ALA A N 1
ATOM 1075 C CA . ALA A 1 143 ? 9.598 -9.917 -4.813 1.00 84.44 143 ALA A CA 1
ATOM 1076 C C . ALA A 1 143 ? 10.050 -10.322 -6.231 1.00 84.44 143 ALA A C 1
ATOM 1078 O O . ALA A 1 143 ? 11.105 -9.884 -6.697 1.00 84.44 143 ALA A O 1
ATOM 1079 N N . PRO A 1 144 ? 9.284 -11.188 -6.920 1.00 86.75 144 PRO A N 1
ATOM 1080 C CA . PRO A 1 144 ? 9.687 -11.779 -8.194 1.00 86.75 144 PRO A CA 1
ATOM 1081 C C . PRO A 1 144 ? 9.372 -10.856 -9.387 1.00 86.75 144 PRO A C 1
ATOM 1083 O O . PRO A 1 144 ? 8.580 -11.208 -10.266 1.00 86.75 144 PRO A O 1
ATOM 1086 N N . THR A 1 145 ? 9.959 -9.658 -9.407 1.00 87.81 145 THR A N 1
ATOM 1087 C CA . THR A 1 145 ? 9.690 -8.587 -10.387 1.00 87.81 145 THR A CA 1
ATOM 1088 C C . THR A 1 145 ? 9.860 -9.054 -11.834 1.00 87.81 145 THR A C 1
ATOM 1090 O O . THR A 1 145 ? 8.935 -8.898 -12.633 1.00 87.81 145 THR A O 1
ATOM 1093 N N . ALA A 1 146 ? 10.975 -9.715 -12.155 1.00 86.25 146 ALA A N 1
ATOM 1094 C CA . ALA A 1 146 ? 11.258 -10.225 -13.498 1.00 86.25 146 ALA A CA 1
ATOM 1095 C C . ALA A 1 146 ? 10.176 -11.204 -13.988 1.00 86.25 146 ALA A C 1
ATOM 1097 O O . ALA A 1 146 ? 9.613 -11.030 -15.065 1.00 86.25 146 ALA A O 1
ATOM 1098 N N . LYS A 1 147 ? 9.785 -12.172 -13.147 1.00 87.00 147 LYS A N 1
ATOM 1099 C CA . LYS A 1 147 ? 8.751 -13.164 -13.487 1.00 87.00 147 LYS A CA 1
ATOM 1100 C C . LYS A 1 147 ? 7.394 -12.516 -13.774 1.00 87.00 147 LYS A C 1
ATOM 1102 O O . LYS A 1 147 ? 6.665 -12.977 -14.652 1.00 87.00 147 LYS A O 1
ATOM 1107 N N . ILE A 1 148 ? 7.036 -11.476 -13.019 1.00 86.62 148 ILE A N 1
ATOM 1108 C CA . ILE A 1 148 ? 5.781 -10.739 -13.216 1.00 86.62 148 ILE A CA 1
ATOM 1109 C C . ILE A 1 148 ? 5.820 -9.978 -14.545 1.00 86.62 148 ILE A C 1
ATOM 1111 O O . ILE A 1 148 ? 4.854 -10.042 -15.308 1.00 86.62 148 ILE A O 1
ATOM 11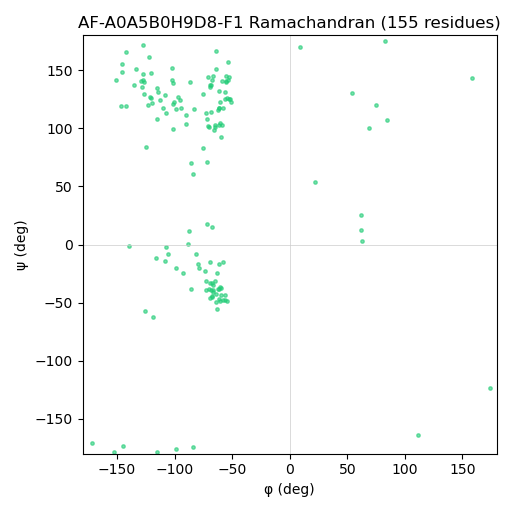15 N N . LEU A 1 149 ? 6.928 -9.294 -14.842 1.00 87.06 149 LEU A N 1
ATOM 1116 C CA . LEU A 1 149 ? 7.097 -8.551 -16.092 1.00 87.06 149 LEU A CA 1
ATOM 1117 C C . LEU A 1 149 ? 7.085 -9.480 -17.313 1.00 87.06 149 LEU A C 1
ATOM 1119 O O . LEU A 1 149 ? 6.384 -9.189 -18.283 1.00 87.06 149 LEU A O 1
ATOM 1123 N N . ASP A 1 150 ? 7.760 -10.627 -17.234 1.00 85.62 150 ASP A N 1
ATOM 1124 C CA . ASP A 1 150 ? 7.762 -11.647 -18.288 1.00 85.62 150 ASP A CA 1
ATOM 1125 C C . ASP A 1 150 ? 6.350 -12.191 -18.544 1.00 85.62 150 ASP A C 1
ATOM 1127 O O . ASP A 1 150 ? 5.887 -12.255 -19.687 1.00 85.62 150 ASP A O 1
ATOM 1131 N N . ALA A 1 151 ? 5.614 -12.527 -17.479 1.00 84.69 151 ALA A N 1
ATOM 1132 C CA . ALA A 1 151 ? 4.233 -12.993 -17.594 1.00 84.69 151 ALA A CA 1
ATOM 1133 C C . ALA A 1 151 ? 3.309 -11.923 -18.204 1.00 84.69 151 ALA A C 1
ATOM 1135 O O . ALA A 1 151 ? 2.430 -12.239 -19.012 1.00 84.69 151 ALA A O 1
ATOM 1136 N N . ALA A 1 152 ? 3.518 -10.651 -17.853 1.00 79.50 152 ALA A N 1
ATOM 1137 C CA . ALA A 1 152 ? 2.760 -9.535 -18.409 1.00 79.50 152 ALA A CA 1
ATOM 1138 C C . ALA A 1 152 ? 3.077 -9.288 -19.895 1.00 79.50 152 ALA A C 1
ATOM 1140 O O . ALA A 1 152 ? 2.180 -8.912 -20.655 1.00 79.50 152 ALA A O 1
ATOM 1141 N N . ALA A 1 153 ? 4.316 -9.540 -20.326 1.00 76.69 153 ALA A N 1
ATOM 1142 C CA . ALA A 1 153 ? 4.729 -9.458 -21.725 1.00 76.69 153 ALA A CA 1
ATOM 1143 C C . ALA A 1 153 ? 4.189 -10.623 -22.578 1.00 76.69 153 ALA A C 1
ATOM 1145 O O . ALA A 1 153 ? 3.895 -10.431 -23.762 1.00 76.69 153 ALA A O 1
ATOM 1146 N N . LEU A 1 154 ? 4.021 -11.810 -21.980 1.00 66.50 154 LEU A N 1
ATOM 1147 C CA . LEU A 1 154 ? 3.577 -13.032 -22.661 1.00 66.50 154 LEU A CA 1
ATOM 1148 C C . LEU A 1 154 ? 2.083 -13.025 -23.029 1.00 66.50 154 LEU A C 1
ATOM 1150 O O . LEU A 1 154 ? 1.681 -13.698 -23.975 1.00 66.50 154 LEU A O 1
ATOM 1154 N N . ARG A 1 155 ? 1.252 -12.220 -22.354 1.00 60.38 155 ARG A N 1
ATOM 1155 C CA . ARG A 1 155 ? -0.194 -12.094 -22.643 1.00 60.38 155 ARG A CA 1
ATOM 1156 C C . ARG A 1 155 ? -0.533 -11.339 -23.945 1.00 60.38 155 ARG A C 1
ATOM 1158 O O . ARG A 1 155 ? -1.668 -10.909 -24.126 1.00 60.38 155 ARG A O 1
ATOM 1165 N N . ARG A 1 156 ? 0.431 -11.182 -24.858 1.00 56.16 156 ARG A N 1
ATOM 1166 C CA . ARG A 1 156 ? 0.223 -10.723 -26.240 1.00 56.16 156 ARG A CA 1
ATOM 1167 C C . ARG A 1 156 ? -0.138 -11.906 -27.149 1.00 56.16 156 ARG A C 1
ATOM 1169 O O . ARG A 1 156 ? 0.687 -12.305 -27.966 1.00 56.16 156 ARG A O 1
ATOM 1176 N N . ARG A 1 157 ? -1.330 -12.484 -26.995 1.00 47.03 157 ARG A N 1
ATOM 1177 C CA . ARG A 1 157 ? -1.990 -13.307 -28.024 1.00 47.03 157 ARG A CA 1
ATOM 1178 C C . ARG A 1 157 ? -3.493 -13.134 -27.927 1.00 47.03 157 ARG A C 1
ATOM 1180 O O . ARG A 1 157 ? -3.991 -13.169 -26.781 1.00 47.03 157 ARG A O 1
#

Mean predicted aligned error: 15.52 Å

Nearest PDB structures (foldseek):
  6rv8-assembly1_A  TM=7.640E-01  e=5.458E-02  Cerrena unicolor
  3hm8-assembly3_C  TM=4.257E-01  e=8.415E-01  Homo sapiens
  3hm8-assembly2_B  TM=4.256E-01  e=8.415E-01  Homo sapiens
  7r7j-assembly1_A  TM=4.215E-01  e=4.643E-01  Escherichia coli K-12
  6p4x-assembly3_C  TM=3.538E-01  e=2.605E+00  Saccharomyces cerevisiae S288C

Foldseek 3Di:
DDDDDDDDDDDDDDDDDDDDDPDDDDPPPDDDPPPPPPPQQAAPPRDGNDDPCCCVPGRVVRVVVVCCVPPVHDDDPAFPDWDWDWDDDPAWIWIWIWTHDPHIDIDIDIDGDAPDPDDDDDDDDDDPPCQDDRDLVSADPVRHSVVVNVVVVVPPD

pLDDT: mean 74.35, std 22.31, range [30.91, 98.12]

Sequence (157 aa):
MTSPQQQPAAALGRSPPHRAKTTTPRTTISRTATHKPRNRWSSTAATGVDDVQAWEQQRRPELLEAFQEHVYGQSLPDPEKITFDDSGGRSAKTVTITVTGAGSASFTLRLFVPDSGTPKGTFLLIDHRGSVGDDAGSSSGYAPTAKILDAAALRRR

Radius of gyration: 36.36 Å; Cα contacts (8 Å, |Δi|>4): 145; chains: 1; bounding box: 81×73×108 Å